Protein AF-M0DB66-F1 (afdb_monomer)

Secondary structure (DSSP, 8-state):
-EEEEEEE--S-TTEEEEEEEEETTEEEEEEEEGGG-PPP--TT-EEEEES-EEEEETTEEEEEE-TT-EEE-SSTT----

Solvent-accessible surface area (backbone atoms only — not comparable to full-atom values): 4784 Å² total; per-residue (Å²): 105,30,32,25,72,44,73,49,92,66,97,46,88,59,45,66,44,38,34,36,36,34,46,99,92,45,75,33,45,37,38,33,32,42,85,23,73,66,83,88,83,55,71,73,37,56,40,37,74,40,66,51,46,79,47,77,55,99,93,41,64,31,41,34,41,37,70,75,32,47,81,44,51,90,62,70,86,65,89,83,127

Structure (mmCIF, N/CA/C/O backbone):
data_AF-M0DB66-F1
#
_entry.id   AF-M0DB66-F1
#
loop_
_atom_site.group_PDB
_atom_site.id
_atom_site.type_symbol
_atom_site.label_atom_id
_atom_site.label_alt_id
_atom_site.label_comp_id
_atom_site.la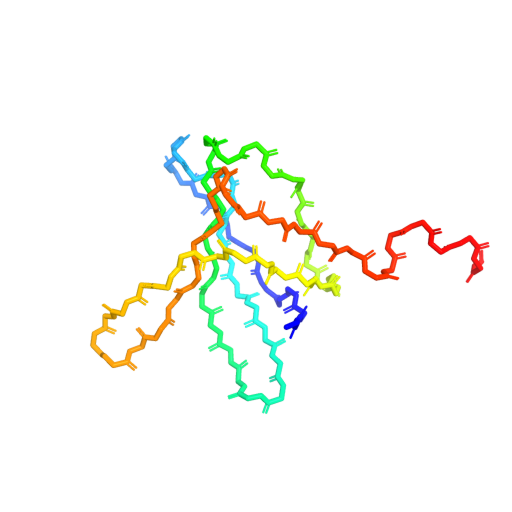bel_asym_id
_atom_site.label_entity_id
_atom_site.label_seq_id
_atom_site.pdbx_PDB_ins_code
_atom_site.Cartn_x
_atom_site.Cartn_y
_atom_site.Cartn_z
_atom_site.occupancy
_atom_site.B_iso_or_equiv
_atom_site.auth_seq_id
_atom_site.auth_comp_id
_atom_site.auth_asym_id
_atom_site.auth_atom_id
_atom_site.pdbx_PDB_model_num
ATOM 1 N N . GLU A 1 1 ? -5.738 -9.963 5.740 1.00 94.75 1 GLU A N 1
ATOM 2 C CA . GLU A 1 1 ? -6.230 -10.328 4.393 1.00 94.75 1 GLU A CA 1
ATOM 3 C C . GLU A 1 1 ? -7.360 -9.381 4.105 1.00 94.75 1 GLU A C 1
ATOM 5 O O . GLU A 1 1 ? -8.081 -9.103 5.044 1.00 94.75 1 GLU A O 1
ATOM 10 N N . GLY A 1 2 ? -7.480 -8.854 2.896 1.00 97.62 2 GLY A N 1
ATOM 11 C CA . GLY A 1 2 ? -8.546 -7.906 2.589 1.00 97.62 2 GLY A CA 1
ATOM 12 C C . GLY A 1 2 ? -8.705 -7.701 1.095 1.00 97.62 2 GLY A C 1
ATOM 13 O O . GLY A 1 2 ? -7.943 -8.266 0.304 1.00 97.62 2 GLY A O 1
ATOM 14 N N . GLN A 1 3 ? -9.737 -6.960 0.713 1.00 98.44 3 GLN A N 1
ATOM 15 C CA . GLN A 1 3 ? -10.019 -6.600 -0.672 1.00 98.44 3 GLN A CA 1
ATOM 16 C C . GLN A 1 3 ? -9.485 -5.200 -0.937 1.00 98.44 3 GLN A C 1
ATOM 18 O O . GLN A 1 3 ? -9.635 -4.316 -0.091 1.00 98.44 3 GLN A O 1
ATOM 23 N N . ILE A 1 4 ? -8.852 -4.991 -2.087 1.00 98.56 4 ILE A N 1
ATOM 24 C CA . ILE A 1 4 ? -8.479 -3.648 -2.529 1.00 98.56 4 ILE A CA 1
ATOM 25 C C . ILE A 1 4 ? -9.748 -2.934 -2.992 1.00 98.56 4 ILE A C 1
ATOM 27 O O . ILE A 1 4 ? -10.363 -3.345 -3.968 1.00 98.56 4 ILE A O 1
ATOM 31 N N . GLU A 1 5 ? -10.162 -1.884 -2.291 1.00 98.44 5 GLU A N 1
ATOM 32 C CA . GLU A 1 5 ? -11.410 -1.179 -2.616 1.00 98.44 5 GLU A CA 1
ATOM 33 C C . GLU A 1 5 ? -11.196 -0.048 -3.616 1.00 98.44 5 GLU A C 1
ATOM 35 O O . GLU A 1 5 ? -12.025 0.168 -4.493 1.00 98.44 5 GLU A O 1
ATOM 40 N N . VAL A 1 6 ? -10.103 0.698 -3.443 1.00 98.56 6 VAL A N 1
ATOM 41 C CA . VAL A 1 6 ? -9.797 1.894 -4.232 1.00 98.56 6 VAL A CA 1
ATOM 42 C C . VAL A 1 6 ? -8.291 2.011 -4.403 1.00 98.56 6 VAL A C 1
ATOM 44 O O . VAL A 1 6 ? -7.547 1.845 -3.430 1.00 98.56 6 VAL A O 1
ATOM 47 N N . LEU A 1 7 ? -7.850 2.357 -5.606 1.00 98.69 7 LEU A N 1
ATOM 48 C CA . LEU A 1 7 ? -6.494 2.780 -5.927 1.00 98.69 7 LEU A CA 1
ATOM 49 C C . LEU A 1 7 ? -6.503 4.240 -6.382 1.00 98.69 7 LEU A C 1
ATOM 51 O O . LEU A 1 7 ? -7.428 4.709 -7.039 1.00 98.69 7 LEU A O 1
ATOM 55 N N . TRP A 1 8 ? -5.453 4.971 -6.027 1.00 98.50 8 TRP A N 1
ATOM 56 C CA . TRP A 1 8 ? -5.261 6.348 -6.468 1.00 9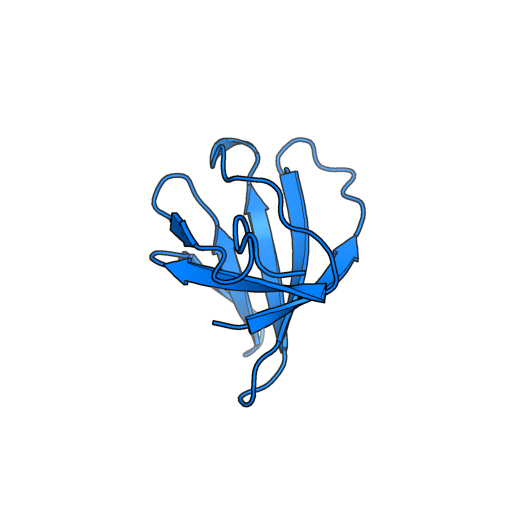8.50 8 TRP A CA 1
ATOM 57 C C . TRP A 1 8 ? -3.943 6.500 -7.209 1.00 98.50 8 TRP A C 1
ATOM 59 O O . TRP A 1 8 ? -2.947 5.853 -6.867 1.00 98.50 8 TRP A O 1
ATOM 69 N N . ASP A 1 9 ? -3.926 7.432 -8.158 1.00 96.56 9 ASP A N 1
ATOM 70 C CA . ASP A 1 9 ? -2.689 7.915 -8.756 1.00 96.56 9 ASP A CA 1
ATOM 71 C C . ASP A 1 9 ? -1.820 8.610 -7.698 1.00 96.56 9 ASP A C 1
ATOM 73 O O . ASP A 1 9 ? -2.313 9.301 -6.798 1.00 96.56 9 ASP A O 1
ATOM 77 N N . SER A 1 10 ? -0.503 8.432 -7.805 1.00 95.56 10 SER A N 1
ATOM 78 C CA . SER A 1 10 ? 0.469 9.124 -6.964 1.00 95.56 10 SER A CA 1
ATOM 79 C C . SER A 1 10 ? 1.434 9.937 -7.813 1.00 95.56 10 SER A C 1
ATOM 81 O O . SER A 1 10 ? 2.088 9.402 -8.701 1.00 95.56 10 SER A O 1
ATOM 83 N N . ASP A 1 11 ? 1.606 11.213 -7.468 1.00 96.19 11 ASP A N 1
ATOM 84 C CA . ASP A 1 11 ? 2.629 12.074 -8.078 1.00 96.19 11 ASP A CA 1
ATOM 85 C C . ASP A 1 11 ? 4.048 11.780 -7.550 1.00 96.19 11 ASP A C 1
ATOM 87 O O . ASP A 1 11 ? 5.033 12.372 -7.997 1.00 96.19 11 ASP A O 1
ATOM 91 N N . SER A 1 12 ? 4.180 10.900 -6.549 1.00 97.88 12 SER A N 1
ATOM 92 C CA . SER A 1 12 ? 5.472 10.573 -5.952 1.00 97.88 12 SER A CA 1
ATOM 93 C C . SER A 1 12 ? 6.112 9.377 -6.656 1.00 97.88 12 SER A C 1
ATOM 95 O O . SER A 1 12 ? 5.584 8.273 -6.547 1.00 97.88 12 SER A O 1
ATOM 97 N N . PRO A 1 13 ? 7.324 9.510 -7.228 1.00 97.56 13 PRO A N 1
ATOM 98 C CA . PRO A 1 13 ? 8.031 8.376 -7.829 1.00 97.56 13 PRO A CA 1
ATOM 99 C C . PRO A 1 13 ? 8.493 7.329 -6.799 1.00 97.56 13 PRO A C 1
ATOM 101 O O . PRO A 1 13 ? 9.042 6.295 -7.161 1.00 97.56 13 PRO A O 1
ATOM 104 N N . ALA A 1 14 ? 8.340 7.601 -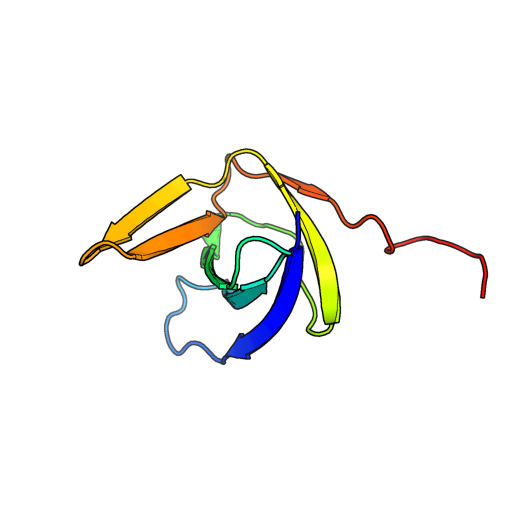5.498 1.00 98.31 14 ALA A N 1
ATOM 105 C CA . ALA A 1 14 ? 8.632 6.631 -4.449 1.00 98.31 14 ALA A CA 1
ATOM 106 C C . ALA A 1 14 ? 7.468 5.656 -4.206 1.00 98.31 14 ALA A C 1
ATOM 108 O O . ALA A 1 14 ? 7.688 4.603 -3.605 1.00 98.31 14 ALA A O 1
ATOM 109 N N . ILE A 1 15 ? 6.251 5.999 -4.626 1.00 98.62 15 ILE A N 1
ATOM 110 C CA . ILE A 1 15 ? 5.042 5.206 -4.408 1.00 98.62 15 ILE A CA 1
ATOM 111 C C . ILE A 1 15 ? 4.710 4.491 -5.717 1.00 98.62 15 ILE A C 1
ATOM 113 O O . ILE A 1 15 ? 4.418 5.145 -6.708 1.00 98.62 15 ILE A O 1
ATOM 117 N N . ALA A 1 16 ? 4.727 3.158 -5.696 1.00 98.44 16 ALA A N 1
ATOM 118 C CA . ALA A 1 16 ? 4.259 2.355 -6.823 1.00 98.44 16 ALA A CA 1
ATOM 119 C C . ALA A 1 16 ? 2.729 2.386 -6.899 1.00 98.44 16 ALA A C 1
ATOM 121 O O . ALA A 1 16 ? 2.151 2.639 -7.948 1.00 98.44 16 ALA A O 1
ATOM 122 N N . GLN A 1 17 ? 2.069 2.142 -5.761 1.00 98.62 17 GLN A N 1
ATOM 123 C CA . GLN A 1 17 ? 0.612 2.162 -5.640 1.00 98.62 17 GLN A CA 1
ATOM 124 C C . GLN A 1 17 ? 0.195 2.634 -4.249 1.00 98.62 17 GLN A C 1
ATOM 126 O O . GLN A 1 17 ? 0.867 2.369 -3.247 1.00 98.62 17 GLN A O 1
ATOM 131 N N . VAL A 1 18 ? -0.948 3.304 -4.163 1.00 98.69 18 VAL A N 1
ATOM 132 C CA . VAL A 1 18 ? -1.571 3.684 -2.894 1.00 98.69 18 VAL A CA 1
ATOM 133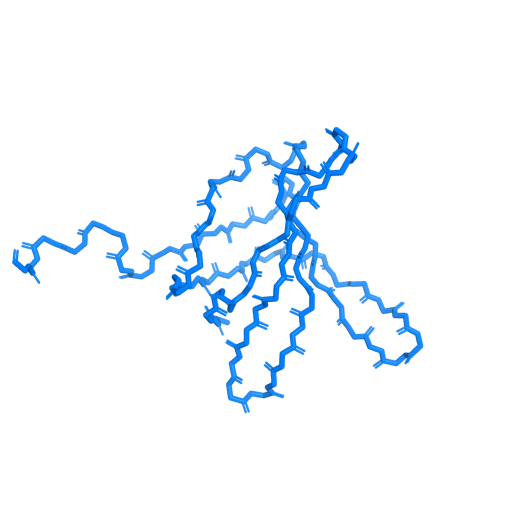 C C . VAL A 1 18 ? -3.076 3.504 -2.999 1.00 98.69 18 VAL A C 1
ATOM 135 O O . VAL A 1 18 ? -3.668 3.798 -4.032 1.00 98.69 18 VAL A O 1
ATOM 138 N N . GLY A 1 19 ? -3.687 2.998 -1.931 1.00 98.44 19 GLY A N 1
ATOM 139 C CA . GLY A 1 19 ? -5.090 2.609 -1.962 1.00 98.44 19 GLY A CA 1
ATOM 140 C C . GLY A 1 19 ? -5.695 2.330 -0.597 1.00 98.44 19 GLY A C 1
ATOM 141 O O . GLY A 1 19 ? -5.068 2.550 0.448 1.00 98.44 19 GLY A O 1
ATOM 142 N N . LEU A 1 20 ? -6.917 1.810 -0.626 1.00 98.50 20 LEU A N 1
ATOM 143 C CA . LEU A 1 20 ? -7.620 1.251 0.523 1.00 98.50 20 LEU A CA 1
ATOM 144 C C . LEU A 1 20 ? -7.678 -0.263 0.415 1.00 98.50 20 LEU A C 1
ATOM 146 O O . LEU A 1 20 ? -7.978 -0.809 -0.643 1.00 98.50 20 LEU A O 1
ATOM 150 N N . ILE A 1 21 ? -7.437 -0.915 1.545 1.00 98.44 21 ILE A N 1
ATOM 151 C CA . ILE A 1 21 ? -7.728 -2.328 1.745 1.00 98.44 21 ILE A CA 1
ATOM 152 C C . ILE A 1 21 ? -8.740 -2.458 2.880 1.00 98.44 21 ILE A C 1
ATOM 154 O O . ILE A 1 21 ? -8.585 -1.799 3.915 1.00 98.44 21 ILE A O 1
ATOM 158 N N . ALA A 1 22 ? -9.756 -3.293 2.684 1.00 98.31 22 ALA A N 1
ATOM 159 C CA . ALA A 1 22 ? -10.807 -3.521 3.665 1.00 98.31 22 ALA A CA 1
ATOM 160 C C . ALA A 1 22 ? -11.006 -5.006 3.975 1.00 98.31 22 ALA A C 1
ATOM 162 O O . ALA A 1 22 ? -10.833 -5.875 3.117 1.00 98.31 22 ALA A O 1
ATOM 163 N N . ASP A 1 23 ? -11.371 -5.279 5.222 1.00 96.94 23 ASP A N 1
ATOM 164 C CA . ASP A 1 23 ? -11.862 -6.568 5.697 1.00 96.94 23 ASP A CA 1
ATOM 165 C C . ASP A 1 23 ? -13.006 -6.355 6.707 1.00 96.94 23 ASP A C 1
ATOM 167 O O . ASP A 1 23 ? -13.506 -5.242 6.884 1.00 96.94 23 ASP A O 1
ATOM 171 N N . GLU A 1 24 ? -13.446 -7.420 7.379 1.00 96.69 24 GLU A N 1
ATOM 172 C CA . GLU A 1 24 ? -14.524 -7.356 8.378 1.00 96.69 24 GLU A CA 1
ATOM 173 C C . GLU A 1 24 ? -14.228 -6.435 9.576 1.00 96.69 24 GLU A C 1
ATOM 175 O O . GLU A 1 24 ? -15.150 -6.013 10.274 1.00 96.69 24 GLU A O 1
ATOM 180 N N . SER A 1 25 ? -12.957 -6.104 9.823 1.00 94.81 25 SER A N 1
ATOM 181 C CA . SER A 1 25 ? -12.536 -5.191 10.888 1.00 94.81 25 SER A CA 1
ATOM 182 C C . SER A 1 25 ? -12.565 -3.716 10.472 1.00 94.81 25 SER A C 1
ATOM 184 O O . SER A 1 25 ? -12.466 -2.832 11.329 1.00 94.81 25 SER A O 1
ATOM 186 N N . GLY A 1 26 ? -12.735 -3.440 9.177 1.00 95.56 26 GLY A N 1
ATOM 187 C CA . GLY A 1 26 ? -12.828 -2.105 8.603 1.00 95.56 26 GLY A CA 1
ATOM 188 C C . GLY A 1 26 ? -11.833 -1.878 7.467 1.00 95.56 26 GLY A C 1
ATOM 189 O O . GLY A 1 26 ? -11.285 -2.814 6.890 1.00 95.56 26 GLY A O 1
ATOM 190 N N . GLN A 1 27 ? -11.594 -0.605 7.148 1.00 97.06 27 GLN A N 1
ATOM 191 C CA . GLN A 1 27 ? -10.704 -0.191 6.062 1.00 97.06 27 GLN A CA 1
ATOM 192 C C . GLN A 1 27 ? -9.450 0.509 6.586 1.00 97.06 27 GLN A C 1
ATOM 194 O O . GLN A 1 27 ? -9.480 1.257 7.569 1.00 97.06 27 GLN A O 1
ATOM 199 N N . THR A 1 28 ? -8.342 0.340 5.876 1.00 97.75 28 THR A N 1
ATOM 200 C CA . THR A 1 28 ? -7.107 1.075 6.141 1.00 97.75 28 THR A CA 1
ATOM 201 C C . THR A 1 28 ? -6.388 1.438 4.850 1.0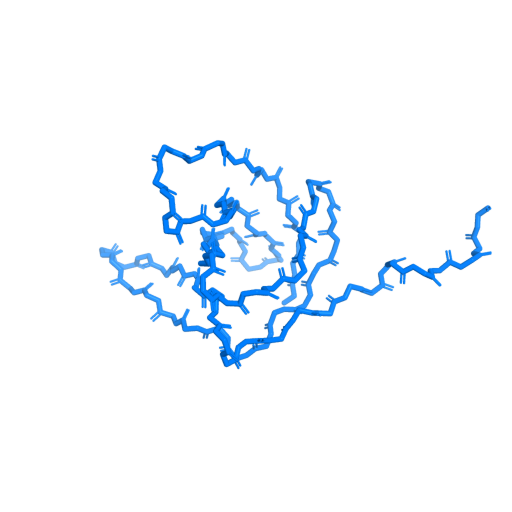0 97.75 28 THR A C 1
ATOM 203 O O . THR A 1 28 ? -6.551 0.797 3.812 1.00 97.75 28 THR A O 1
ATOM 206 N N . LYS A 1 29 ? -5.567 2.488 4.912 1.00 98.25 29 LYS A N 1
ATOM 207 C CA . LYS A 1 29 ? -4.707 2.873 3.797 1.00 98.25 29 LYS A CA 1
ATOM 208 C C . LYS A 1 29 ? -3.563 1.876 3.660 1.00 98.25 29 LYS A C 1
ATOM 210 O O . LYS A 1 29 ? -2.884 1.574 4.644 1.00 98.25 29 LYS A O 1
ATOM 215 N N . VAL A 1 30 ? -3.287 1.465 2.431 1.00 98.50 30 VAL A N 1
ATOM 216 C CA . VAL A 1 30 ? -2.083 0.728 2.052 1.00 98.50 30 VAL A CA 1
ATOM 217 C C . VAL A 1 30 ? -1.232 1.574 1.109 1.00 98.50 30 VAL A C 1
ATOM 219 O O . VAL A 1 30 ? -1.741 2.247 0.215 1.00 98.50 30 VAL A O 1
ATOM 222 N N . THR A 1 31 ? 0.079 1.566 1.322 1.00 98.62 31 THR A N 1
ATOM 223 C CA . THR A 1 31 ? 1.061 2.187 0.428 1.00 98.62 31 THR A CA 1
ATOM 224 C C . THR A 1 31 ? 2.088 1.140 0.022 1.00 98.62 31 THR A C 1
ATOM 226 O O . THR A 1 31 ? 2.745 0.547 0.880 1.00 98.62 31 THR A O 1
ATOM 229 N N . ILE A 1 32 ? 2.230 0.924 -1.282 1.00 98.62 32 ILE A N 1
ATOM 230 C CA . ILE A 1 32 ? 3.248 0.070 -1.888 1.00 98.62 32 ILE A CA 1
ATOM 231 C C . ILE A 1 32 ? 4.378 0.964 -2.377 1.00 98.62 32 ILE A C 1
ATOM 233 O O . ILE A 1 32 ? 4.187 1.818 -3.241 1.00 98.62 32 ILE A O 1
ATOM 237 N N . TRP A 1 33 ? 5.561 0.794 -1.791 1.00 98.62 33 TRP A N 1
ATOM 238 C CA . TRP A 1 33 ? 6.737 1.573 -2.169 1.00 98.62 33 TRP A CA 1
ATOM 239 C C . TRP A 1 33 ? 7.368 1.007 -3.437 1.00 98.62 33 TRP A C 1
ATOM 241 O O . TRP A 1 33 ? 7.531 -0.205 -3.543 1.00 98.62 33 TRP A O 1
ATOM 251 N N . GLU A 1 34 ? 7.833 1.869 -4.335 1.00 98.56 34 GLU A N 1
ATOM 252 C CA . GLU A 1 34 ? 8.533 1.482 -5.569 1.00 98.56 34 GLU A CA 1
ATOM 253 C C . GLU A 1 34 ? 9.713 0.542 -5.277 1.00 98.56 34 GLU A C 1
ATOM 255 O O . GLU A 1 34 ? 9.858 -0.533 -5.852 1.00 98.56 34 GLU A O 1
ATOM 260 N N . LYS A 1 35 ? 10.499 0.867 -4.244 1.00 98.44 35 LYS A N 1
ATOM 261 C CA . LYS A 1 35 ? 11.642 0.049 -3.806 1.00 98.44 35 LYS A CA 1
ATOM 262 C C . LYS A 1 35 ? 11.269 -1.323 -3.233 1.00 98.44 35 LYS A C 1
ATOM 264 O O . LYS A 1 35 ? 12.171 -2.108 -2.954 1.00 98.44 35 LYS A O 1
ATOM 269 N N . SER A 1 36 ? 9.986 -1.604 -2.995 1.00 98.12 36 SER A N 1
ATOM 270 C CA . SER A 1 36 ? 9.548 -2.937 -2.568 1.00 98.12 36 SER A CA 1
ATOM 271 C C . SER A 1 36 ? 9.614 -3.960 -3.699 1.00 98.12 36 SER A C 1
ATOM 273 O O . SER A 1 36 ? 9.743 -5.145 -3.406 1.00 98.12 36 SER A O 1
ATOM 275 N N . ASN A 1 37 ? 9.537 -3.512 -4.962 1.00 97.62 37 ASN A N 1
ATOM 276 C CA . ASN A 1 37 ? 9.380 -4.376 -6.133 1.00 97.62 37 ASN A CA 1
ATOM 277 C C . ASN A 1 37 ? 8.253 -5.418 -5.951 1.00 97.62 37 ASN A C 1
ATOM 279 O O . ASN A 1 37 ? 8.361 -6.563 -6.395 1.00 97.62 37 ASN A O 1
ATOM 283 N N . ALA A 1 38 ? 7.200 -5.041 -5.217 1.00 98.00 38 ALA A N 1
ATOM 284 C CA . ALA A 1 38 ? 6.051 -5.898 -4.987 1.00 98.00 38 ALA A CA 1
ATOM 285 C C . ALA A 1 38 ? 5.245 -6.075 -6.287 1.00 98.00 38 ALA A C 1
ATOM 287 O O . ALA A 1 38 ? 5.229 -5.171 -7.125 1.00 98.00 38 ALA A O 1
ATOM 288 N N . PRO A 1 39 ? 4.549 -7.212 -6.465 1.00 97.19 39 PRO A N 1
ATOM 289 C CA . PRO A 1 39 ? 3.617 -7.368 -7.572 1.00 97.19 39 PRO A CA 1
ATOM 290 C C . PRO A 1 39 ? 2.528 -6.292 -7.522 1.00 97.19 39 PRO A C 1
ATOM 292 O O . PRO A 1 39 ? 2.045 -5.962 -6.437 1.00 97.19 39 PRO A O 1
ATOM 295 N N . TRP A 1 40 ? 2.113 -5.811 -8.694 1.00 96.69 40 TRP A N 1
ATOM 296 C CA . TRP A 1 40 ? 0.981 -4.894 -8.816 1.00 96.69 40 TRP A CA 1
ATOM 297 C C . TRP A 1 40 ? -0.287 -5.519 -8.237 1.00 96.69 40 TRP A C 1
ATOM 299 O O . TRP A 1 40 ? -0.466 -6.732 -8.357 1.00 96.69 40 TRP A O 1
ATOM 309 N N . ILE A 1 41 ? -1.141 -4.699 -7.630 1.00 97.56 41 ILE A N 1
ATOM 310 C CA . ILE A 1 41 ? -2.484 -5.049 -7.140 1.00 97.56 41 ILE A CA 1
ATOM 311 C C . ILE A 1 41 ? -3.558 -4.372 -7.997 1.00 97.56 41 ILE A C 1
ATOM 313 O O . ILE A 1 41 ? -3.294 -3.318 -8.580 1.00 97.56 41 ILE A O 1
ATOM 317 N N . GLU A 1 42 ? -4.761 -4.938 -8.033 1.00 97.62 42 GLU A N 1
ATOM 318 C CA . GLU A 1 42 ? -5.911 -4.390 -8.768 1.00 97.62 42 GLU A CA 1
ATOM 319 C C . GLU A 1 42 ? -7.080 -4.063 -7.827 1.00 97.62 42 GLU A C 1
ATOM 321 O O . GLU A 1 42 ? -7.224 -4.672 -6.768 1.00 97.62 42 GLU A O 1
ATOM 326 N N . GLU A 1 43 ? -7.923 -3.092 -8.191 1.00 98.31 43 GLU A N 1
ATOM 327 C CA . GLU A 1 43 ? -9.184 -2.858 -7.476 1.00 98.31 43 GLU A CA 1
ATOM 328 C C . GLU A 1 43 ? -10.092 -4.091 -7.577 1.00 98.31 43 GLU A C 1
ATOM 330 O O . GLU A 1 43 ? -10.167 -4.751 -8.610 1.00 98.31 43 GLU A O 1
ATOM 335 N N . GLY A 1 44 ? -10.784 -4.413 -6.487 1.00 97.81 44 GLY A N 1
ATOM 336 C CA . GLY A 1 44 ? -11.601 -5.614 -6.353 1.00 97.81 44 GLY A CA 1
ATOM 337 C C . GLY A 1 44 ? -10.815 -6.872 -5.976 1.00 97.81 44 GLY A C 1
ATOM 338 O O . GLY A 1 44 ? -11.431 -7.866 -5.601 1.00 97.81 44 GLY A O 1
ATOM 339 N N . GLU A 1 45 ? -9.485 -6.837 -6.003 1.00 96.69 45 GLU A N 1
ATOM 340 C CA . GLU A 1 45 ? -8.662 -8.021 -5.789 1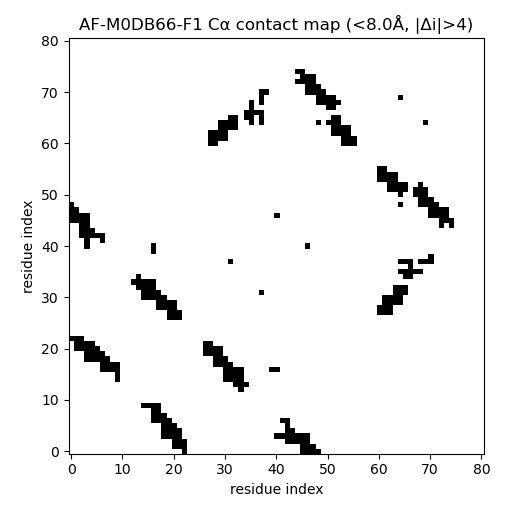.00 96.69 45 GLU A CA 1
ATOM 341 C C . GLU A 1 45 ? -8.526 -8.420 -4.316 1.00 96.69 45 GLU A C 1
ATOM 343 O O . GLU A 1 45 ? -8.278 -7.589 -3.433 1.00 96.69 45 GLU A O 1
ATOM 348 N N . GLN A 1 46 ? -8.601 -9.726 -4.052 1.00 97.50 46 GLN A N 1
ATOM 349 C CA . GLN A 1 46 ? -8.313 -10.285 -2.739 1.00 97.50 46 GLN A CA 1
ATOM 350 C C . GLN A 1 46 ? -6.798 -10.440 -2.516 1.00 97.50 46 GLN A C 1
ATOM 352 O O . GLN A 1 46 ? -6.112 -11.156 -3.250 1.00 97.50 46 GLN A O 1
ATOM 357 N N . VAL A 1 47 ? -6.261 -9.814 -1.461 1.00 97.62 47 VAL A N 1
ATOM 358 C CA . VAL A 1 47 ? -4.819 -9.820 -1.163 1.00 97.62 47 VAL A CA 1
ATOM 359 C C . VAL A 1 47 ? -4.534 -10.193 0.294 1.00 97.62 47 VAL A C 1
ATOM 361 O O . VAL A 1 47 ? -5.144 -9.704 1.251 1.00 97.62 47 VAL A O 1
ATOM 364 N N . ARG A 1 48 ? -3.521 -11.043 0.487 1.00 97.50 48 ARG A N 1
ATOM 365 C CA . ARG A 1 48 ? -2.899 -11.324 1.788 1.00 97.50 48 ARG A CA 1
ATOM 366 C C . ARG A 1 48 ? -1.527 -10.675 1.844 1.00 97.50 48 ARG A C 1
ATOM 368 O O . ARG A 1 48 ? -0.615 -11.088 1.132 1.00 97.50 48 ARG A O 1
ATOM 375 N N . ILE A 1 49 ? -1.381 -9.683 2.716 1.00 97.75 49 ILE A N 1
ATOM 376 C CA . ILE A 1 49 ? -0.123 -8.963 2.916 1.00 97.75 49 ILE A CA 1
ATOM 377 C C . ILE A 1 49 ? 0.544 -9.468 4.198 1.00 97.75 49 ILE A C 1
ATOM 379 O O . ILE A 1 49 ? -0.003 -9.318 5.291 1.00 97.75 49 ILE A O 1
ATOM 383 N N . HIS A 1 50 ? 1.741 -10.035 4.072 1.00 97.94 50 HIS A N 1
ATOM 384 C CA . HIS A 1 50 ? 2.570 -10.483 5.191 1.00 97.94 50 HIS A CA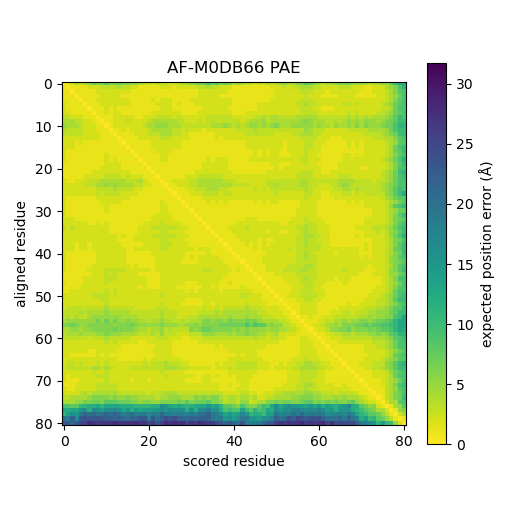 1
ATOM 385 C C . HIS A 1 50 ? 3.778 -9.563 5.367 1.00 97.94 50 HIS A C 1
ATOM 387 O O . HIS A 1 50 ? 4.334 -9.070 4.389 1.00 97.94 50 HIS A O 1
ATOM 393 N N . GLY A 1 51 ? 4.193 -9.323 6.615 1.00 97.31 51 GLY A N 1
ATOM 394 C CA . GLY A 1 51 ? 5.394 -8.528 6.906 1.00 97.31 51 GLY A CA 1
ATOM 395 C C . GLY A 1 51 ? 5.296 -7.048 6.512 1.00 97.31 51 GLY A C 1
ATOM 396 O O . GLY A 1 51 ? 6.321 -6.404 6.295 1.00 97.31 51 GLY A O 1
ATOM 397 N N . ALA A 1 52 ? 4.087 -6.492 6.377 1.00 97.62 52 ALA A N 1
ATOM 398 C CA . ALA A 1 52 ? 3.912 -5.056 6.168 1.00 97.62 52 ALA A CA 1
ATOM 399 C C . ALA A 1 52 ? 4.337 -4.265 7.411 1.00 97.62 52 ALA A C 1
ATOM 401 O O . ALA A 1 52 ? 4.032 -4.644 8.548 1.00 97.62 52 ALA A O 1
ATOM 402 N N . ALA A 1 53 ? 4.997 -3.130 7.192 1.00 97.88 53 ALA A N 1
ATOM 403 C CA . ALA A 1 53 ? 5.221 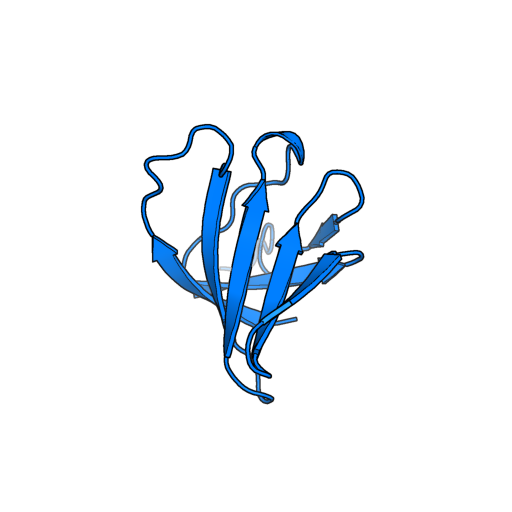-2.167 8.257 1.00 97.88 53 ALA A CA 1
ATOM 404 C C . ALA A 1 53 ? 3.892 -1.482 8.616 1.00 97.88 53 ALA A C 1
ATOM 406 O O . ALA A 1 53 ? 3.058 -1.216 7.749 1.00 97.88 53 ALA A O 1
ATOM 407 N N . ARG A 1 54 ? 3.696 -1.205 9.907 1.00 96.50 54 ARG A N 1
ATOM 408 C CA . ARG A 1 54 ? 2.502 -0.531 10.431 1.00 96.50 54 ARG A CA 1
ATOM 409 C C . ARG A 1 54 ? 2.869 0.889 10.820 1.00 96.50 54 ARG A C 1
ATOM 411 O O . ARG A 1 54 ? 3.714 1.079 11.692 1.00 96.50 54 ARG A O 1
ATOM 418 N N . ASN A 1 55 ? 2.197 1.856 10.214 1.00 95.19 55 ASN A N 1
ATOM 419 C CA . ASN A 1 55 ? 2.368 3.266 10.528 1.00 95.19 55 ASN A CA 1
ATOM 420 C C . ASN A 1 55 ? 1.142 3.764 11.288 1.00 95.19 55 ASN A C 1
ATOM 422 O O . ASN A 1 55 ? 0.014 3.529 10.857 1.00 95.19 55 ASN A O 1
ATOM 426 N N . TRP A 1 56 ? 1.371 4.466 12.395 1.00 94.56 56 TRP A N 1
ATOM 427 C CA . TRP A 1 56 ? 0.320 5.029 13.238 1.00 94.56 56 TRP A CA 1
ATOM 428 C C . TRP A 1 56 ? 0.355 6.551 13.163 1.00 94.56 56 TRP A C 1
ATOM 430 O O . TRP A 1 56 ? 1.404 7.155 13.381 1.00 94.56 56 TRP A O 1
ATOM 440 N N . TYR A 1 57 ? -0.787 7.168 12.874 1.00 90.06 57 TYR A N 1
ATOM 441 C CA . TYR A 1 57 ? -0.946 8.620 12.872 1.00 90.06 57 TYR A CA 1
ATOM 442 C C . TYR A 1 57 ? -2.344 8.986 13.367 1.00 90.06 57 TYR A C 1
ATOM 444 O O . TYR A 1 57 ? -3.328 8.456 12.859 1.00 90.06 57 TYR A O 1
ATOM 452 N N . GLU A 1 58 ? -2.431 9.845 14.387 1.00 93.06 58 GLU A N 1
ATOM 453 C CA . GLU A 1 58 ? -3.700 10.288 14.998 1.00 93.06 58 GLU A CA 1
ATOM 454 C C . GLU A 1 58 ? -4.686 9.138 15.295 1.00 93.06 58 GLU A C 1
ATOM 456 O O . GLU A 1 58 ? -5.879 9.205 15.008 1.00 93.06 58 GLU A O 1
ATOM 461 N N . GLY A 1 59 ? -4.169 8.031 15.841 1.00 91.25 59 GLY A N 1
ATOM 462 C CA . GLY A 1 59 ? -4.966 6.849 16.189 1.00 91.25 59 GLY A CA 1
ATOM 463 C C . GLY A 1 59 ? -5.387 5.975 15.003 1.00 91.25 59 GLY A C 1
ATOM 464 O O . GLY A 1 59 ? -6.016 4.941 15.208 1.00 91.25 59 GLY A O 1
ATOM 465 N N . ARG A 1 60 ? -5.017 6.337 13.771 1.00 92.12 60 ARG A N 1
ATOM 466 C CA . ARG A 1 60 ? -5.267 5.540 12.567 1.00 92.12 60 ARG A CA 1
ATOM 467 C C . ARG A 1 60 ? -4.023 4.748 12.193 1.00 92.12 60 ARG A C 1
ATOM 469 O O . ARG A 1 60 ? -2.919 5.291 12.133 1.00 92.12 60 ARG A O 1
ATOM 476 N N . VAL A 1 61 ? -4.215 3.463 11.924 1.00 95.44 61 VAL A N 1
ATOM 477 C CA . VAL A 1 61 ? -3.177 2.598 11.360 1.00 95.44 61 VAL A CA 1
ATOM 478 C C . VAL A 1 61 ? -3.214 2.678 9.836 1.00 95.44 61 VAL A C 1
ATOM 480 O O . VAL A 1 61 ? -4.277 2.871 9.250 1.00 95.44 61 VAL A O 1
ATOM 483 N N . SER A 1 62 ? -2.054 2.533 9.206 1.00 97.38 62 SER A N 1
ATOM 484 C CA . SER A 1 62 ? -1.885 2.285 7.772 1.00 97.38 62 SER A CA 1
ATOM 485 C C . SER A 1 62 ? -0.802 1.236 7.540 1.00 97.38 62 SER A C 1
ATOM 487 O O . SER A 1 62 ? 0.086 1.047 8.380 1.00 97.38 62 SER A O 1
ATOM 489 N N . LEU A 1 63 ? -0.887 0.546 6.406 1.00 98.00 63 LEU A N 1
ATOM 490 C CA . LEU A 1 63 ? 0.045 -0.496 5.996 1.00 98.00 63 LEU A CA 1
ATOM 491 C C . LEU A 1 63 ? 1.045 0.047 4.975 1.00 98.00 63 LEU A C 1
ATOM 493 O O . LEU A 1 63 ? 0.673 0.734 4.025 1.00 98.00 63 LEU A O 1
ATOM 497 N N . ALA A 1 64 ? 2.314 -0.309 5.144 1.00 98.44 64 ALA A N 1
ATOM 498 C CA . ALA A 1 64 ? 3.373 -0.039 4.183 1.00 98.44 64 ALA A CA 1
ATOM 499 C C . ALA A 1 64 ? 3.986 -1.357 3.695 1.00 98.44 64 ALA A C 1
ATOM 501 O O . ALA A 1 64 ? 4.577 -2.109 4.476 1.00 98.44 64 ALA A O 1
ATOM 502 N N . VAL A 1 65 ? 3.859 -1.619 2.394 1.00 98.62 65 VAL A N 1
ATOM 503 C CA . VAL A 1 65 ? 4.484 -2.756 1.710 1.00 98.62 65 VAL A CA 1
ATOM 504 C C . VAL A 1 65 ? 5.903 -2.364 1.327 1.00 98.62 65 VAL A C 1
ATOM 506 O O . VAL A 1 65 ? 6.128 -1.408 0.585 1.00 98.62 65 VAL A O 1
ATOM 509 N N . THR A 1 66 ? 6.868 -3.097 1.867 1.00 98.50 66 THR A N 1
ATOM 510 C CA . THR A 1 66 ? 8.306 -2.852 1.696 1.00 98.50 66 THR A CA 1
ATOM 511 C C . THR A 1 66 ? 8.980 -4.083 1.092 1.00 98.50 66 THR A C 1
ATOM 513 O O . THR A 1 66 ? 8.327 -5.101 0.890 1.00 98.50 66 THR A O 1
ATOM 516 N N . GLY A 1 67 ? 10.295 -4.033 0.856 1.00 97.25 67 GLY A N 1
ATOM 517 C CA . GLY A 1 67 ? 11.054 -5.206 0.395 1.00 97.25 67 GLY A CA 1
ATOM 518 C C . GLY A 1 67 ? 11.062 -6.397 1.370 1.00 97.25 67 GLY A C 1
ATOM 519 O O . GLY A 1 67 ? 11.500 -7.479 1.000 1.00 97.25 67 GLY A O 1
ATOM 520 N N . TRP A 1 68 ? 10.573 -6.222 2.603 1.00 96.94 68 TRP A N 1
ATOM 521 C CA . TRP A 1 68 ? 10.389 -7.300 3.587 1.00 96.94 68 TRP A CA 1
ATOM 522 C C . TRP A 1 68 ? 8.977 -7.891 3.588 1.00 96.94 68 TRP A C 1
ATOM 524 O O . TRP A 1 68 ? 8.681 -8.794 4.369 1.00 96.94 68 TRP A O 1
ATOM 534 N N . SER A 1 69 ? 8.088 -7.343 2.766 1.00 98.38 69 SER A N 1
ATOM 535 C CA . SER A 1 69 ? 6.691 -7.739 2.711 1.00 98.38 69 SER A CA 1
ATOM 536 C C . SER A 1 69 ? 6.462 -8.759 1.597 1.00 98.38 69 SER A C 1
ATOM 538 O O . SER A 1 69 ? 7.170 -8.785 0.594 1.00 98.38 69 SER A O 1
ATOM 540 N N . THR A 1 70 ? 5.448 -9.602 1.757 1.00 98.00 70 THR A N 1
ATOM 541 C CA . THR A 1 70 ? 5.034 -10.570 0.734 1.00 98.00 70 THR A CA 1
ATOM 542 C C . THR A 1 70 ? 3.547 -10.423 0.471 1.00 98.00 70 THR A C 1
ATOM 544 O O . THR A 1 70 ? 2.755 -10.345 1.413 1.00 98.00 70 THR A O 1
ATOM 547 N N . LEU A 1 71 ? 3.176 -10.366 -0.807 1.00 97.62 71 LEU A N 1
ATOM 548 C CA . LEU A 1 71 ? 1.791 -10.320 -1.260 1.00 97.62 71 LEU A CA 1
ATOM 549 C C . LEU A 1 71 ? 1.421 -11.688 -1.826 1.00 97.62 71 LEU A C 1
ATOM 551 O O . LEU A 1 71 ? 2.095 -12.195 -2.722 1.00 97.62 71 LEU A O 1
ATOM 555 N N . HIS A 1 72 ? 0.345 -12.270 -1.308 1.00 96.88 72 HIS A N 1
ATOM 556 C CA . HIS A 1 72 ? -0.276 -13.453 -1.885 1.00 96.88 72 HIS A CA 1
ATOM 557 C C . HIS A 1 72 ? -1.658 -13.099 -2.414 1.00 96.88 72 HIS A C 1
ATOM 559 O O . HIS A 1 72 ? -2.416 -12.381 -1.762 1.00 96.88 72 HIS A O 1
ATOM 565 N N . PHE A 1 73 ? -1.981 -13.671 -3.565 1.00 96.00 73 PHE A N 1
ATOM 566 C CA . PHE A 1 73 ? -3.209 -13.426 -4.302 1.00 96.00 73 PHE A CA 1
ATOM 567 C C . PHE A 1 73 ? -3.990 -14.740 -4.373 1.00 96.00 73 PHE A C 1
ATOM 569 O O . PHE A 1 73 ? -3.644 -15.598 -5.184 1.00 96.00 73 PHE A O 1
ATOM 576 N N . PRO A 1 74 ? -4.988 -14.965 -3.499 1.00 91.94 74 PRO A N 1
ATOM 577 C CA . PRO A 1 74 ? -5.706 -16.238 -3.430 1.00 91.94 74 PRO A CA 1
ATOM 578 C C . PRO A 1 74 ? -6.482 -16.585 -4.707 1.00 91.94 74 PRO A C 1
ATOM 580 O O . PRO A 1 74 ? -6.856 -17.747 -4.888 1.00 91.94 74 PRO A O 1
ATOM 583 N N . GLU A 1 75 ? -6.745 -15.585 -5.550 1.00 90.25 75 GLU A N 1
ATOM 584 C CA . GLU A 1 75 ? -7.573 -15.683 -6.754 1.00 90.25 75 GLU A CA 1
ATOM 585 C C . GLU A 1 75 ? -6.756 -15.682 -8.053 1.00 90.25 75 GLU A C 1
ATOM 587 O O . GLU A 1 75 ? -7.179 -16.297 -9.033 1.00 90.25 75 GLU A O 1
ATOM 592 N N . ARG A 1 76 ? -5.547 -15.097 -8.066 1.00 89.75 76 ARG A N 1
ATOM 593 C CA . ARG A 1 76 ? -4.671 -15.144 -9.248 1.00 89.75 76 ARG A CA 1
ATOM 594 C C . ARG A 1 76 ? -4.291 -16.584 -9.578 1.00 89.75 76 ARG A C 1
ATOM 596 O O . ARG A 1 76 ? -3.773 -17.314 -8.736 1.00 89.75 76 ARG A O 1
ATOM 603 N N . GLY A 1 77 ? -4.500 -16.975 -10.833 1.00 71.50 77 GLY A N 1
ATOM 604 C CA . GLY A 1 77 ? -4.145 -18.309 -11.316 1.00 71.50 77 GLY A CA 1
ATOM 605 C C . GLY A 1 77 ? -5.115 -19.413 -10.889 1.00 71.50 77 GLY A C 1
ATOM 606 O O . GLY A 1 77 ? -4.746 -20.584 -10.949 1.00 71.50 77 GLY A O 1
ATOM 607 N N . ARG A 1 78 ? -6.346 -19.082 -10.478 1.00 72.31 78 ARG A N 1
ATOM 608 C CA . ARG A 1 78 ? -7.451 -20.049 -10.473 1.00 72.31 78 ARG A CA 1
ATOM 609 C C . ARG A 1 78 ? -7.925 -20.244 -11.915 1.00 72.31 78 ARG A C 1
ATOM 611 O O . ARG A 1 78 ? -8.458 -19.328 -12.518 1.00 72.31 78 ARG A O 1
ATOM 618 N N . TRP A 1 79 ? -7.694 -21.429 -12.479 1.00 64.69 79 TRP A N 1
ATOM 619 C CA . TRP A 1 79 ? -8.031 -21.774 -13.874 1.00 64.69 79 TRP A CA 1
ATOM 620 C C . TRP A 1 79 ? -9.467 -22.298 -14.038 1.00 64.69 79 TRP A C 1
ATOM 622 O O . TRP A 1 79 ? -9.749 -23.046 -14.971 1.00 64.69 79 TRP A O 1
ATOM 632 N N . TRP A 1 80 ? -10.359 -21.984 -13.101 1.00 65.69 80 TRP A N 1
ATOM 633 C CA . TRP A 1 80 ? -11.755 -22.403 -13.157 1.00 65.69 80 TRP A CA 1
ATOM 634 C C . TRP A 1 80 ? -12.662 -21.180 -13.271 1.00 65.69 80 TRP A C 1
ATOM 636 O O . TRP A 1 80 ? -13.232 -20.725 -12.288 1.00 65.69 80 TRP A O 1
ATOM 646 N N . GLU A 1 81 ? -12.773 -20.678 -14.496 1.00 47.75 81 GLU A N 1
ATOM 647 C CA . GLU A 1 81 ? -13.946 -19.987 -15.043 1.00 47.75 81 GLU A CA 1
ATOM 648 C C . GLU A 1 81 ? -13.974 -20.185 -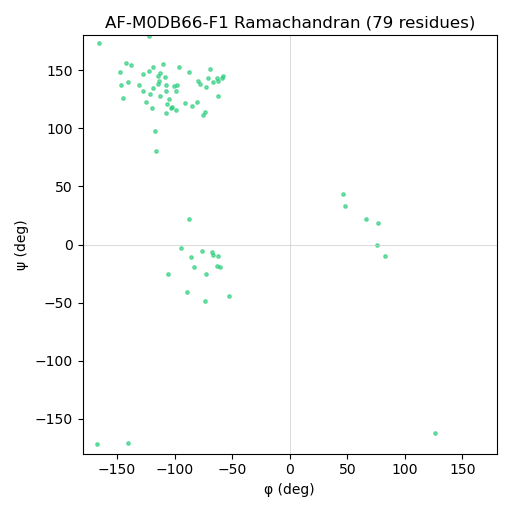16.563 1.00 47.75 81 GLU A C 1
ATOM 650 O O . GLU A 1 81 ? -12.888 -20.126 -17.187 1.00 47.75 81 GLU A O 1
#

Organism: NCBI:txid1227487

Mean predicted aligned error: 3.28 Å

Foldseek 3Di:
DFFFADWDDDPDLQFPTWGWTADPVGIAIETETPQLVADDDDHRFDKDKPPWDWDDDPNGIHTYRHVRMHIDGPPPPPPDD

pLDDT: mean 94.97, std 8.41, range [47.75, 98.69]

Radius of gyration: 12.61 Å; Cα contacts (8 Å, |Δi|>4): 175; chains: 1; bounding box: 26×34×31 Å

InterPro domains:
  IPR012340 Nucleic acid-binding, OB-fold [G3DSA:2.40.50.140] (1-77)
  IPR012340 Nucleic acid-binding, OB-fold [SSF50249] (8-79)

Sequence (81 aa):
EGQIEVLWDSDSPAIAQVGLIADESGQTKVTIWEKSNAPWIEEGEQVRIHGAARNWYEGRVSLAVTGWSTLHFPERGRWWE

Nearest PDB structures (foldseek):
  2ken-assembly1_A  TM=9.058E-01  e=1.246E-06  Methanosarcina mazei
  4l5t-assembly3_D  TM=8.356E-01  e=2.094E-03  Mus musculus
  2oq0-assembly1_A  TM=7.851E-01  e=2.991E-03  Homo sapiens
  4jbm-assembly2_B  TM=7.028E-01  e=8.093E-04  Mus musculus
  4l5t-assembly3_A  TM=8.398E-01  e=9.249E-03  Mus musculus